Protein AF-A0AAV2BYK4-F1 (afdb_monomer_lite)

Organism: NCBI:txid280406

Structure (mmCIF, N/CA/C/O backbone):
data_AF-A0AAV2BYK4-F1
#
_entry.id   AF-A0AAV2BYK4-F1
#
loop_
_atom_site.group_PDB
_atom_site.id
_atom_site.type_symbol
_atom_site.label_atom_id
_atom_site.label_alt_id
_atom_site.label_comp_id
_atom_site.label_asym_id
_atom_site.label_entity_id
_atom_site.label_seq_id
_atom_site.pdbx_PDB_ins_code
_atom_site.Cartn_x
_atom_site.Cartn_y
_atom_site.Cartn_z
_atom_site.occupancy
_atom_site.B_iso_or_equiv
_atom_site.auth_seq_id
_atom_site.auth_comp_id
_atom_site.auth_asym_id
_atom_site.auth_atom_id
_atom_site.pdbx_PDB_model_num
ATOM 1 N N . MET A 1 1 ? 0.821 -9.179 29.293 1.00 79.19 1 MET A N 1
ATOM 2 C CA . MET A 1 1 ? 0.679 -8.268 28.138 1.00 79.19 1 MET A CA 1
ATOM 3 C C . MET A 1 1 ? -0.659 -7.579 28.286 1.00 79.19 1 MET A C 1
ATOM 5 O O . MET A 1 1 ? -1.651 -8.279 28.436 1.00 79.19 1 MET A O 1
ATOM 9 N N . TYR A 1 2 ? -0.677 -6.251 28.332 1.00 85.06 2 TYR A N 1
ATOM 10 C CA . TYR A 1 2 ? -1.917 -5.474 28.356 1.00 85.06 2 TYR A CA 1
ATOM 11 C C . TYR A 1 2 ? -2.072 -4.774 27.010 1.00 85.06 2 TYR A C 1
ATOM 13 O O . TYR A 1 2 ? -1.087 -4.253 26.490 1.00 85.06 2 TYR A O 1
ATOM 21 N N . VAL A 1 3 ? -3.279 -4.795 26.444 1.00 90.50 3 VAL A N 1
ATOM 22 C CA . VAL A 1 3 ? -3.595 -4.186 25.147 1.00 90.50 3 VAL A CA 1
ATOM 23 C C . VAL A 1 3 ? -4.836 -3.316 25.306 1.00 90.50 3 VAL A C 1
ATOM 25 O O . VAL A 1 3 ? -5.836 -3.760 25.866 1.00 90.50 3 VAL A O 1
ATOM 28 N N . ARG A 1 4 ? -4.777 -2.089 24.793 1.00 93.25 4 ARG A N 1
ATOM 29 C CA . ARG A 1 4 ? -5.889 -1.140 24.717 1.00 93.25 4 ARG A CA 1
ATOM 30 C C . ARG A 1 4 ? -6.145 -0.798 23.255 1.00 93.25 4 ARG A C 1
ATOM 32 O O . ARG A 1 4 ? -5.230 -0.362 22.557 1.00 93.25 4 ARG A O 1
ATOM 39 N N . LEU A 1 5 ? -7.384 -0.988 22.814 1.00 90.81 5 LEU A N 1
ATOM 40 C CA . LEU A 1 5 ? -7.845 -0.572 21.494 1.00 90.81 5 LEU A CA 1
ATOM 41 C C . LEU A 1 5 ? -8.345 0.874 21.553 1.00 90.81 5 LEU A C 1
ATOM 43 O O . LEU A 1 5 ? -9.056 1.262 22.477 1.00 90.81 5 LEU A O 1
ATOM 47 N N . GLU A 1 6 ? -7.968 1.651 20.552 1.00 93.50 6 GLU A N 1
ATOM 48 C CA . GLU A 1 6 ? -8.470 2.988 20.284 1.00 93.50 6 GLU A CA 1
ATOM 49 C C . GLU A 1 6 ? -8.925 3.045 18.826 1.00 93.50 6 GLU A C 1
ATOM 51 O O . GLU A 1 6 ? -8.207 2.598 17.929 1.00 93.50 6 GLU A O 1
ATOM 56 N N . GLU A 1 7 ? -10.119 3.579 18.590 1.00 92.06 7 GLU A N 1
ATOM 57 C CA . GLU A 1 7 ? -10.662 3.759 17.248 1.00 92.06 7 GLU A CA 1
ATOM 58 C C . GLU A 1 7 ? -10.618 5.233 16.863 1.00 92.06 7 GLU A C 1
ATOM 60 O O . GLU A 1 7 ? -11.085 6.098 17.602 1.00 92.06 7 GLU A O 1
ATOM 65 N N . GLU A 1 8 ? -10.080 5.516 15.685 1.00 86.75 8 GLU A N 1
ATOM 66 C CA . GLU A 1 8 ? -10.101 6.836 15.074 1.00 86.75 8 GLU A CA 1
ATOM 67 C C . GLU A 1 8 ? -10.990 6.779 13.833 1.00 86.75 8 GLU A C 1
ATOM 69 O O . GLU A 1 8 ? -10.743 5.997 12.912 1.00 86.75 8 GLU A O 1
ATOM 74 N N . HIS A 1 9 ? -12.039 7.596 13.829 1.00 87.44 9 HIS A N 1
ATOM 75 C CA . HIS A 1 9 ? -12.991 7.705 12.729 1.00 87.44 9 HIS A CA 1
ATOM 76 C C . HIS A 1 9 ? -12.837 9.091 12.107 1.00 87.44 9 HIS A C 1
ATOM 78 O O . HIS A 1 9 ? -13.010 10.106 12.786 1.00 87.44 9 HIS A O 1
ATOM 84 N N . LEU A 1 10 ? -12.515 9.149 10.817 1.00 83.31 10 LEU A N 1
ATOM 85 C CA . LEU A 1 10 ? -12.588 10.397 10.066 1.00 83.31 10 LEU A CA 1
ATOM 86 C C . LEU A 1 10 ? -14.065 10.753 9.882 1.00 83.31 10 LEU A C 1
ATOM 88 O O . LEU A 1 10 ? -14.865 9.920 9.459 1.00 83.31 10 LEU A O 1
ATOM 92 N N . GLN A 1 11 ? -14.428 11.981 10.254 1.00 72.19 11 GLN A N 1
ATOM 93 C CA . GLN A 1 11 ? -15.828 12.376 10.361 1.00 72.19 11 GLN A CA 1
ATOM 94 C C . GLN A 1 11 ? -16.575 12.264 9.018 1.00 72.19 11 GLN A C 1
ATOM 96 O O . GLN A 1 11 ? -16.054 12.705 7.990 1.00 72.19 11 GLN A O 1
ATOM 101 N N . PRO A 1 12 ? -17.801 11.712 9.006 1.00 62.56 12 PRO A N 1
ATOM 102 C CA . PRO A 1 12 ? -18.665 11.759 7.833 1.00 62.56 12 PRO A CA 1
ATOM 103 C C . PRO A 1 12 ? -19.149 13.197 7.561 1.00 62.56 12 PRO A C 1
A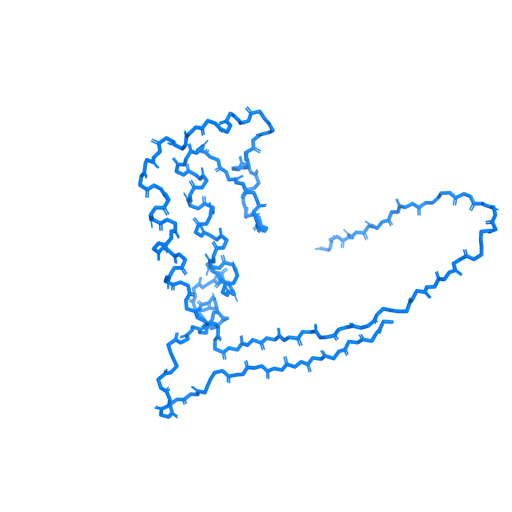TOM 105 O O . PRO A 1 12 ? -18.893 14.114 8.337 1.00 62.56 12 PRO A O 1
ATOM 108 N N . HIS A 1 13 ? -19.860 13.399 6.450 1.00 48.28 13 HIS A N 1
ATOM 109 C CA . HIS A 1 13 ? -20.452 14.687 6.054 1.00 48.28 13 HIS A CA 1
ATOM 110 C C . HIS A 1 13 ? -21.095 15.450 7.244 1.00 48.28 13 HIS A C 1
ATOM 112 O O . HIS A 1 13 ? -21.796 14.820 8.040 1.00 48.28 13 HIS A O 1
ATOM 118 N N . PRO A 1 14 ? -20.924 16.787 7.374 1.00 66.12 14 PRO A N 1
ATOM 119 C CA . PRO A 1 14 ? -20.501 17.763 6.356 1.00 66.12 14 PRO A CA 1
ATOM 120 C C . PRO A 1 14 ? -18.992 17.970 6.230 1.00 66.12 14 PRO A C 1
ATOM 122 O O . PRO A 1 14 ? -18.554 18.837 5.480 1.00 66.12 14 PRO A O 1
ATOM 125 N N . TYR A 1 15 ? -18.186 17.196 6.950 1.00 68.62 15 TYR A N 1
ATOM 126 C CA . TYR A 1 15 ? -16.740 17.301 6.839 1.00 68.62 15 TYR A CA 1
ATOM 127 C C . TYR A 1 15 ? -16.283 16.657 5.527 1.00 68.62 15 TYR A C 1
ATOM 129 O O . TYR A 1 15 ? -16.589 15.493 5.261 1.00 68.62 15 TYR A O 1
ATOM 137 N N . GLU A 1 16 ? -15.550 17.407 4.699 1.00 59.81 16 GLU A N 1
ATOM 138 C CA . GLU A 1 16 ? -14.846 16.862 3.535 1.00 59.81 16 GLU A CA 1
ATOM 139 C C . GLU A 1 16 ? -13.716 15.945 4.012 1.00 59.81 16 GLU A C 1
ATOM 141 O O . GLU A 1 16 ? -12.544 16.319 4.075 1.00 59.81 16 GLU A O 1
ATOM 146 N N . THR A 1 17 ? -14.049 14.714 4.381 1.00 70.06 17 THR A N 1
ATOM 147 C CA . THR A 1 17 ? -13.038 13.697 4.626 1.00 70.06 17 THR A CA 1
ATOM 148 C C . THR A 1 17 ? -12.747 12.997 3.311 1.00 70.06 17 THR A C 1
ATOM 150 O O . THR A 1 17 ? -13.496 12.159 2.816 1.00 70.06 17 THR A O 1
ATOM 153 N N . ASN A 1 18 ? -11.617 13.358 2.701 1.00 85.12 18 ASN A N 1
ATOM 154 C CA . ASN A 1 18 ? -11.085 12.674 1.525 1.00 85.12 18 ASN A CA 1
ATOM 155 C C . ASN A 1 18 ? -10.469 11.317 1.926 1.00 85.12 18 ASN A C 1
ATOM 157 O O . ASN A 1 18 ? -9.288 11.066 1.686 1.00 85.12 18 ASN A O 1
ATOM 161 N N . CYS A 1 19 ? -11.252 10.473 2.603 1.00 90.38 19 CYS A N 1
ATOM 162 C CA . CYS A 1 19 ? -10.860 9.156 3.087 1.00 90.38 19 CYS A CA 1
ATOM 163 C C . CYS A 1 19 ? -11.417 8.038 2.196 1.00 90.38 19 CYS A C 1
ATOM 165 O O . CYS A 1 19 ? -12.304 8.251 1.369 1.00 90.38 19 CYS A O 1
ATOM 167 N N . THR A 1 20 ? -10.876 6.833 2.363 1.00 91.44 20 THR A N 1
ATOM 168 C CA . THR A 1 20 ? -11.362 5.613 1.714 1.00 91.44 20 THR A CA 1
ATOM 169 C C . THR A 1 20 ? -11.779 4.603 2.774 1.00 91.44 20 THR A C 1
ATOM 171 O O . THR A 1 20 ? -11.000 4.264 3.669 1.00 91.44 20 THR A O 1
ATOM 174 N N . ASP A 1 21 ? -12.992 4.071 2.642 1.00 92.88 21 ASP A N 1
ATOM 175 C CA . ASP A 1 21 ? -13.395 2.856 3.345 1.00 92.88 21 ASP A CA 1
ATOM 176 C C . ASP A 1 21 ? -12.841 1.639 2.591 1.00 92.88 21 ASP A C 1
ATOM 178 O O . ASP A 1 21 ? -13.449 1.106 1.657 1.00 92.88 21 ASP A O 1
ATOM 182 N N . TYR A 1 22 ? -11.623 1.243 2.964 1.00 92.50 22 TYR A N 1
ATOM 183 C CA . TYR A 1 22 ? -10.924 0.129 2.327 1.00 92.50 22 TYR A CA 1
ATOM 184 C C . TYR A 1 22 ? -11.622 -1.211 2.561 1.00 92.50 22 TYR A C 1
ATOM 186 O O . TYR A 1 22 ? -11.566 -2.076 1.690 1.00 92.50 22 TYR A O 1
ATOM 194 N N . ASP A 1 23 ? -12.292 -1.402 3.700 1.00 92.50 23 ASP A N 1
ATOM 195 C CA . ASP A 1 23 ? -12.945 -2.675 4.001 1.00 92.50 23 ASP A CA 1
ATOM 196 C C . ASP A 1 23 ? -14.245 -2.829 3.197 1.00 92.50 23 ASP A C 1
ATOM 198 O O . ASP A 1 23 ? -14.485 -3.893 2.617 1.00 92.50 23 ASP A O 1
ATOM 202 N N . ALA A 1 24 ? -15.037 -1.759 3.061 1.00 93.06 24 ALA A N 1
ATOM 203 C CA . ALA A 1 24 ? -16.193 -1.749 2.166 1.00 93.06 24 ALA A CA 1
ATOM 204 C C . ALA A 1 24 ? -15.782 -1.913 0.694 1.00 93.06 24 ALA A C 1
ATOM 206 O O . ALA A 1 24 ? -16.392 -2.706 -0.028 1.00 93.06 24 ALA A O 1
ATOM 207 N N . LEU A 1 25 ? -14.727 -1.218 0.248 1.00 92.88 25 LEU A N 1
ATOM 208 C CA . LEU A 1 25 ? -14.209 -1.341 -1.118 1.00 92.88 25 LEU A CA 1
ATOM 209 C C . LEU A 1 25 ? -13.715 -2.765 -1.411 1.00 92.88 25 LEU A C 1
ATOM 211 O O . LEU A 1 25 ? -14.055 -3.334 -2.446 1.00 92.88 25 LEU A O 1
ATOM 215 N N . TRP A 1 26 ? -12.959 -3.361 -0.488 1.00 94.19 26 TRP A N 1
ATOM 216 C CA . TRP A 1 26 ? -12.463 -4.731 -0.605 1.00 94.19 26 TRP A CA 1
ATOM 217 C C . TRP A 1 26 ? -13.611 -5.741 -0.688 1.00 94.19 26 TRP A C 1
ATOM 219 O O . TRP A 1 26 ? -13.610 -6.607 -1.564 1.00 94.19 26 TRP A O 1
ATOM 229 N N . ARG A 1 27 ? -14.642 -5.596 0.157 1.00 95.50 27 ARG A N 1
ATOM 230 C CA . ARG A 1 27 ? -15.860 -6.422 0.090 1.00 95.50 27 ARG A CA 1
ATOM 231 C C . ARG A 1 27 ? -16.592 -6.262 -1.244 1.00 95.50 27 ARG A C 1
ATOM 233 O O . ARG A 1 27 ? -16.955 -7.268 -1.848 1.00 95.50 27 ARG A O 1
ATOM 240 N N . LYS A 1 28 ? -16.758 -5.025 -1.725 1.00 96.81 28 LYS A N 1
ATOM 241 C CA . LYS A 1 28 ? -17.396 -4.716 -3.016 1.00 96.81 28 LYS A CA 1
ATOM 242 C C . LYS A 1 28 ? -16.627 -5.304 -4.204 1.00 96.81 28 LYS A C 1
ATOM 244 O O . LYS A 1 28 ? -17.245 -5.753 -5.162 1.00 96.81 28 LYS A O 1
ATOM 249 N N . ASN A 1 29 ? -15.300 -5.350 -4.125 1.00 94.19 29 ASN A N 1
ATOM 250 C CA . ASN A 1 29 ? -14.428 -5.877 -5.174 1.00 94.19 29 ASN A CA 1
ATOM 251 C C . ASN A 1 29 ? -14.156 -7.384 -5.023 1.00 94.19 29 ASN A C 1
ATOM 253 O O . ASN A 1 29 ? -13.062 -7.846 -5.339 1.00 94.19 29 ASN A O 1
ATOM 257 N N . ASN A 1 30 ? -15.111 -8.171 -4.517 1.00 95.19 30 ASN A N 1
ATOM 258 C CA . ASN A 1 30 ? -14.954 -9.621 -4.331 1.00 95.19 30 ASN A CA 1
ATOM 259 C C . ASN A 1 30 ? -13.689 -10.010 -3.547 1.00 95.19 30 ASN A C 1
ATOM 261 O O . ASN A 1 30 ? -13.004 -10.972 -3.892 1.00 95.19 30 ASN A O 1
ATOM 265 N N . LYS A 1 31 ? -13.364 -9.256 -2.491 1.00 91.12 31 LYS A N 1
ATOM 266 C CA . LYS A 1 31 ? -12.173 -9.468 -1.653 1.00 91.12 31 LYS A CA 1
ATOM 267 C C . LYS A 1 31 ? -10.849 -9.338 -2.416 1.00 91.12 31 LYS A C 1
ATOM 269 O O . LYS A 1 31 ? -9.851 -9.962 -2.051 1.00 91.12 31 LYS A O 1
ATOM 274 N N . THR A 1 32 ? -10.818 -8.495 -3.444 1.00 89.12 32 THR A N 1
ATOM 275 C CA . THR A 1 32 ? -9.597 -8.154 -4.186 1.00 89.12 32 THR A CA 1
ATOM 276 C C . THR A 1 32 ? -9.172 -6.707 -3.937 1.00 89.12 32 THR A C 1
ATOM 278 O O . THR A 1 32 ? -9.987 -5.840 -3.616 1.00 89.12 32 THR A O 1
ATOM 281 N N . GLY A 1 33 ? -7.869 -6.448 -4.067 1.00 89.31 33 GLY A N 1
ATOM 282 C CA . GLY A 1 33 ? -7.277 -5.133 -3.819 1.00 89.31 33 GLY A CA 1
ATOM 283 C C . GLY A 1 33 ? -6.921 -4.873 -2.347 1.00 89.31 33 GLY A C 1
ATOM 284 O O . GLY A 1 33 ? -6.950 -5.790 -1.520 1.00 89.31 33 GLY A O 1
ATOM 285 N N . PRO A 1 34 ? -6.533 -3.631 -2.011 1.00 92.31 34 PRO A N 1
ATOM 286 C CA . PRO A 1 34 ? -6.040 -3.293 -0.684 1.00 92.31 34 PRO A CA 1
ATOM 287 C C . PRO A 1 34 ? -7.175 -3.212 0.341 1.00 92.31 34 PRO A C 1
ATOM 289 O O . PRO A 1 34 ? -8.157 -2.501 0.143 1.00 92.31 34 PRO A O 1
ATOM 292 N N . ARG A 1 35 ? -6.994 -3.894 1.477 1.00 92.12 35 ARG A N 1
ATOM 293 C CA . ARG A 1 35 ? -7.911 -3.841 2.631 1.00 92.12 35 ARG A CA 1
ATOM 294 C C . ARG A 1 35 ? -7.521 -2.777 3.671 1.00 92.12 35 ARG A C 1
ATOM 296 O O . ARG A 1 35 ? -8.217 -2.581 4.659 1.00 92.12 35 ARG A O 1
ATOM 303 N N . SER A 1 36 ? -6.413 -2.073 3.458 1.00 92.38 36 SER A N 1
ATOM 304 C CA . SER A 1 36 ? -5.969 -0.963 4.304 1.00 92.38 36 SER A CA 1
ATOM 305 C C . SER A 1 36 ? -5.169 0.057 3.497 1.00 92.38 36 SER A C 1
ATOM 307 O O . SER A 1 36 ? -4.719 -0.224 2.379 1.00 92.38 36 SER A O 1
ATOM 309 N N . GLN A 1 37 ? -4.946 1.234 4.084 1.00 93.12 37 GLN A N 1
ATOM 310 C CA . GLN A 1 37 ? -4.085 2.256 3.490 1.00 93.12 37 GLN A CA 1
ATOM 311 C C . GLN A 1 37 ? -2.640 1.754 3.340 1.00 93.12 37 GLN A C 1
ATOM 313 O O . GLN A 1 37 ? -1.991 2.014 2.326 1.00 93.12 37 GLN A O 1
ATOM 318 N N . GLU A 1 38 ? -2.128 1.025 4.329 1.00 91.88 38 GLU A N 1
ATOM 319 C CA . GLU A 1 38 ? -0.787 0.442 4.320 1.00 91.88 38 GLU A CA 1
ATOM 320 C C . GLU A 1 38 ? -0.648 -0.581 3.189 1.00 91.88 38 GLU A C 1
ATOM 322 O O . GLU A 1 38 ? 0.327 -0.539 2.441 1.00 91.88 38 GLU A O 1
ATOM 327 N N . MET A 1 39 ? -1.669 -1.421 2.983 1.00 92.12 39 MET A N 1
ATOM 328 C CA . MET A 1 39 ? -1.694 -2.375 1.873 1.00 92.12 39 MET A CA 1
ATOM 329 C C . MET A 1 39 ? -1.716 -1.6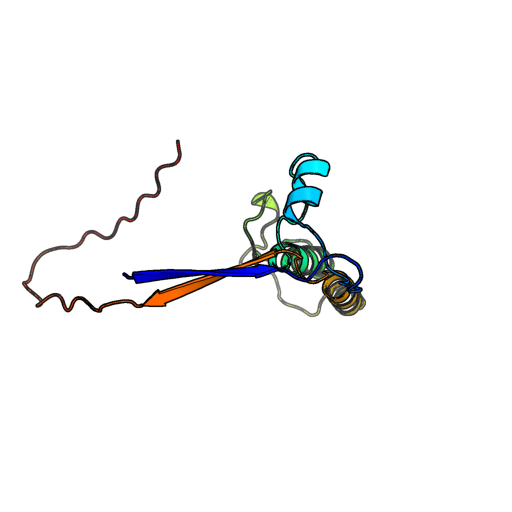61 0.515 1.00 92.12 39 MET A C 1
ATOM 331 O O . MET A 1 39 ? -1.029 -2.085 -0.410 1.00 92.12 39 MET A O 1
ATOM 335 N N . CYS A 1 40 ? -2.452 -0.549 0.388 1.00 94.06 40 CYS A N 1
ATOM 336 C CA . CYS A 1 40 ? -2.439 0.274 -0.827 1.00 94.06 40 CYS A CA 1
ATOM 337 C C . CYS A 1 40 ? -1.019 0.764 -1.151 1.00 94.06 40 CYS A C 1
ATOM 339 O O . CYS A 1 40 ? -0.537 0.592 -2.272 1.00 94.06 40 CYS A O 1
ATOM 341 N N . LYS A 1 41 ? -0.313 1.307 -0.151 1.00 94.50 41 LYS A N 1
ATOM 342 C CA . LYS A 1 41 ? 1.062 1.805 -0.314 1.00 94.50 41 LYS A CA 1
ATOM 343 C C . LYS A 1 41 ? 2.039 0.688 -0.680 1.00 94.50 41 LYS A C 1
ATOM 345 O O . LYS A 1 41 ? 2.877 0.894 -1.558 1.00 94.50 41 LYS A O 1
ATOM 350 N N . ALA A 1 42 ? 1.905 -0.481 -0.058 1.00 92.75 42 ALA A N 1
ATOM 351 C CA . ALA A 1 42 ? 2.727 -1.641 -0.379 1.00 92.75 42 ALA A CA 1
ATOM 352 C C . ALA A 1 42 ? 2.480 -2.143 -1.810 1.00 92.75 42 ALA A C 1
ATOM 354 O O . ALA A 1 42 ? 3.423 -2.445 -2.535 1.00 92.75 42 ALA A O 1
AT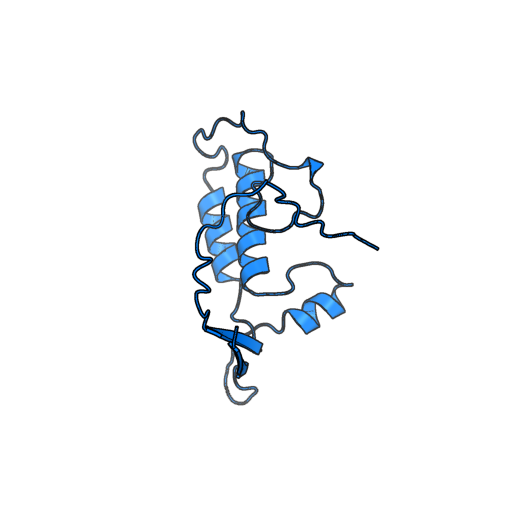OM 355 N N . MET A 1 43 ? 1.231 -2.145 -2.287 1.00 91.94 43 MET A N 1
ATOM 356 C CA . MET A 1 43 ? 0.926 -2.498 -3.681 1.00 91.94 43 MET A CA 1
ATOM 357 C C . MET A 1 43 ? 1.550 -1.528 -4.701 1.00 91.94 43 MET A C 1
ATOM 359 O O . MET A 1 43 ? 1.957 -1.959 -5.785 1.00 91.94 43 MET A O 1
ATOM 363 N N . CYS A 1 44 ? 1.691 -0.240 -4.365 1.00 94.31 44 CYS A N 1
ATOM 364 C CA . CYS A 1 44 ? 2.461 0.701 -5.187 1.00 94.31 44 CYS A CA 1
ATOM 365 C C . CYS A 1 44 ? 3.938 0.287 -5.284 1.00 94.31 44 CYS A C 1
ATOM 367 O O . CYS A 1 44 ? 4.542 0.395 -6.351 1.00 94.31 44 CYS A O 1
ATOM 369 N N . PHE A 1 45 ? 4.519 -0.214 -4.190 1.00 92.38 45 PHE A N 1
ATOM 370 C CA . PHE A 1 45 ? 5.892 -0.719 -4.176 1.00 92.38 45 PHE A CA 1
ATOM 371 C C . PHE A 1 45 ? 6.045 -2.045 -4.939 1.00 92.38 45 PHE A C 1
ATOM 373 O O . PHE A 1 45 ? 7.017 -2.226 -5.670 1.00 92.38 45 PHE A O 1
ATOM 380 N N . LEU A 1 46 ? 5.054 -2.939 -4.878 1.00 91.31 46 LEU A N 1
ATOM 381 C CA . LEU A 1 46 ? 5.036 -4.146 -5.715 1.00 91.31 46 LEU A CA 1
ATOM 382 C C . LEU A 1 46 ? 5.008 -3.799 -7.207 1.00 91.31 46 LEU A C 1
ATOM 384 O O . LEU A 1 46 ? 5.724 -4.392 -8.004 1.00 91.31 46 LEU A O 1
ATOM 388 N N . SER A 1 47 ? 4.231 -2.787 -7.588 1.00 91.56 47 SER A N 1
ATOM 389 C CA . SER A 1 47 ? 4.196 -2.315 -8.978 1.00 91.56 47 SER A CA 1
ATOM 390 C C . SER A 1 47 ? 5.541 -1.722 -9.413 1.00 91.56 47 SER A C 1
ATOM 392 O O . SER A 1 47 ? 5.994 -1.973 -10.527 1.00 91.56 47 SER A O 1
ATOM 394 N N . TYR A 1 48 ? 6.202 -0.981 -8.519 1.00 93.19 48 TYR A N 1
ATOM 395 C CA . TYR A 1 48 ? 7.550 -0.452 -8.732 1.00 93.19 48 TYR A CA 1
ATOM 396 C C . TYR A 1 48 ? 8.592 -1.564 -8.903 1.00 93.19 48 TYR A C 1
ATOM 398 O O . TYR A 1 48 ? 9.352 -1.542 -9.865 1.00 93.19 48 TYR A O 1
ATOM 406 N N . SER A 1 49 ? 8.615 -2.549 -8.000 1.00 91.19 49 SER A N 1
ATOM 407 C CA . SER A 1 49 ? 9.587 -3.651 -8.056 1.00 91.19 49 SER A CA 1
ATOM 408 C C . SER A 1 49 ? 9.445 -4.470 -9.335 1.00 91.19 49 SER A C 1
ATOM 410 O O . SER A 1 49 ? 10.449 -4.701 -10.005 1.00 91.19 49 SER A O 1
ATOM 412 N N . ARG A 1 50 ? 8.211 -4.776 -9.756 1.00 90.88 50 ARG A N 1
ATOM 413 C CA . ARG A 1 50 ? 7.953 -5.421 -11.052 1.00 90.88 50 ARG A CA 1
ATOM 414 C C . ARG A 1 50 ? 8.489 -4.588 -12.220 1.00 90.88 50 ARG A C 1
ATOM 416 O O . ARG A 1 50 ? 9.138 -5.133 -13.099 1.00 90.88 50 ARG A O 1
ATOM 423 N N . ALA A 1 51 ? 8.276 -3.270 -12.218 1.00 92.19 51 ALA A N 1
ATOM 424 C CA . ALA A 1 51 ? 8.768 -2.399 -13.289 1.00 92.19 51 ALA A CA 1
ATOM 425 C C . ALA A 1 51 ? 10.307 -2.297 -13.332 1.00 92.19 51 ALA A C 1
ATOM 427 O O . ALA A 1 51 ? 10.892 -2.238 -14.410 1.00 92.19 51 ALA A O 1
ATOM 428 N N . CYS A 1 52 ? 10.972 -2.279 -12.175 1.00 91.56 52 CYS A N 1
ATOM 429 C CA . CYS A 1 52 ? 12.425 -2.120 -12.099 1.00 91.56 52 CYS A CA 1
ATOM 430 C C . CYS A 1 52 ? 13.197 -3.427 -12.290 1.00 91.56 52 CYS A C 1
ATOM 432 O O . CYS A 1 52 ? 14.253 -3.428 -12.926 1.00 91.56 52 CYS A O 1
ATOM 434 N N . TYR A 1 53 ? 12.691 -4.516 -11.711 1.00 89.38 53 TYR A N 1
ATOM 435 C CA . TYR A 1 53 ? 13.433 -5.760 -11.506 1.00 89.38 53 TYR A CA 1
ATOM 436 C C . TYR A 1 53 ? 12.753 -6.985 -12.121 1.00 89.38 53 TYR A C 1
ATOM 438 O O . TYR A 1 53 ? 13.349 -8.056 -12.102 1.00 89.38 53 TYR A O 1
ATOM 446 N N . ASP A 1 54 ? 11.547 -6.833 -12.681 1.00 89.88 54 ASP A N 1
ATOM 447 C CA . ASP A 1 54 ? 10.738 -7.929 -13.239 1.00 89.88 54 ASP A CA 1
ATOM 448 C C . ASP A 1 54 ? 10.387 -9.018 -12.202 1.00 89.88 54 ASP A C 1
ATOM 450 O O . ASP A 1 54 ? 10.152 -10.179 -12.521 1.00 89.88 54 ASP A O 1
ATOM 454 N N . CYS A 1 55 ? 10.366 -8.631 -10.923 1.00 89.62 55 CYS A N 1
ATOM 455 C CA . CYS A 1 55 ? 10.039 -9.481 -9.781 1.00 89.62 55 CYS A CA 1
ATOM 456 C C . CYS A 1 55 ? 9.460 -8.647 -8.625 1.00 89.62 55 CYS A C 1
ATOM 458 O O . CYS A 1 55 ? 9.477 -7.416 -8.646 1.00 89.62 55 CYS A O 1
ATOM 460 N N . GLU A 1 56 ? 8.921 -9.314 -7.608 1.00 89.31 56 GLU A N 1
ATOM 461 C CA . GLU A 1 56 ? 8.281 -8.717 -6.439 1.00 89.31 56 GLU A CA 1
ATOM 462 C C . GLU A 1 56 ? 9.175 -8.799 -5.206 1.00 89.31 56 GLU A C 1
ATOM 464 O O . GLU A 1 56 ? 9.604 -9.873 -4.783 1.00 89.31 56 GLU A O 1
ATOM 469 N N . ILE A 1 57 ? 9.397 -7.647 -4.579 1.00 86.62 57 ILE A N 1
ATOM 470 C CA . ILE A 1 57 ? 10.051 -7.559 -3.274 1.00 86.62 57 ILE A CA 1
ATOM 471 C C . ILE A 1 57 ? 8.944 -7.551 -2.213 1.00 86.62 57 ILE A C 1
ATOM 473 O O . ILE A 1 57 ? 8.089 -6.658 -2.241 1.00 86.62 57 ILE A O 1
ATOM 477 N N . PRO A 1 58 ? 8.917 -8.514 -1.281 1.00 76.50 58 PRO A N 1
ATOM 478 C CA . PRO A 1 58 ? 7.808 -8.643 -0.348 1.00 76.50 58 PRO A CA 1
ATOM 479 C C . PRO A 1 58 ? 7.873 -7.575 0.757 1.00 76.50 58 PRO A C 1
ATOM 481 O O . PRO A 1 58 ? 8.555 -7.750 1.760 1.00 76.50 58 PRO A O 1
ATOM 484 N N . GLU A 1 59 ? 7.113 -6.484 0.613 1.00 73.44 59 GLU A N 1
ATOM 485 C CA . GLU A 1 59 ? 6.745 -5.599 1.742 1.00 73.44 59 GLU A CA 1
ATOM 486 C C . GLU A 1 59 ? 5.458 -6.061 2.454 1.00 73.44 59 GLU A C 1
ATOM 488 O O . GLU A 1 59 ? 5.163 -5.642 3.573 1.00 73.44 59 GLU A O 1
ATOM 493 N N . VAL A 1 60 ? 4.675 -6.927 1.806 1.00 74.31 60 VAL A N 1
ATOM 494 C CA . VAL A 1 60 ? 3.405 -7.484 2.297 1.00 74.31 60 VAL A CA 1
ATOM 495 C C . VAL A 1 60 ? 3.287 -8.951 1.912 1.00 74.31 60 VAL A C 1
ATOM 497 O O . VAL A 1 60 ? 4.052 -9.454 1.090 1.00 74.31 60 VAL A O 1
ATOM 500 N N . THR A 1 61 ? 2.300 -9.644 2.484 1.00 71.50 61 THR A N 1
ATOM 501 C CA . THR A 1 61 ? 1.961 -11.011 2.085 1.00 71.50 61 THR A CA 1
ATOM 502 C C . THR A 1 61 ? 1.636 -11.051 0.593 1.00 71.50 61 THR A C 1
ATOM 504 O O . THR A 1 61 ? 0.652 -10.458 0.145 1.00 71.50 61 THR A O 1
ATOM 507 N N . LEU A 1 62 ? 2.474 -11.743 -0.176 1.00 67.56 62 LEU A N 1
ATOM 508 C CA . LEU A 1 62 ? 2.275 -11.906 -1.609 1.00 67.56 62 LEU A CA 1
ATOM 509 C C . LEU A 1 62 ? 1.260 -13.008 -1.876 1.00 67.56 62 LEU A C 1
ATOM 511 O O . LEU A 1 62 ? 1.286 -14.068 -1.254 1.00 67.56 62 LEU A O 1
ATOM 515 N N . TYR A 1 63 ? 0.378 -12.756 -2.838 1.00 68.12 63 TYR A N 1
ATOM 516 C CA . TYR A 1 63 ? -0.604 -13.744 -3.280 1.00 68.12 63 TYR A CA 1
ATOM 517 C C . TYR A 1 63 ? 0.023 -14.813 -4.188 1.00 68.12 63 TYR A C 1
ATOM 519 O O . TYR A 1 63 ? -0.515 -15.909 -4.310 1.00 68.12 63 TYR A O 1
ATOM 527 N N . ARG A 1 64 ? 1.144 -14.479 -4.841 1.00 76.75 64 ARG A N 1
ATOM 528 C CA . ARG A 1 64 ? 1.879 -15.337 -5.776 1.00 76.75 64 ARG A CA 1
ATOM 529 C C . ARG A 1 64 ? 3.357 -15.374 -5.388 1.00 76.75 64 ARG A C 1
ATOM 531 O O . ARG A 1 64 ? 4.096 -14.466 -5.770 1.00 76.75 64 ARG A O 1
ATOM 538 N N . PRO A 1 65 ? 3.784 -16.353 -4.576 1.00 79.62 65 PRO A N 1
ATOM 539 C CA . PRO A 1 65 ? 5.174 -16.455 -4.139 1.00 79.62 65 PRO A CA 1
ATOM 540 C C . PRO A 1 65 ? 6.144 -16.710 -5.302 1.00 79.62 65 PRO A C 1
ATOM 542 O O . PRO A 1 65 ? 7.327 -16.429 -5.167 1.00 79.62 65 PRO A O 1
ATOM 545 N N . GLU A 1 66 ? 5.661 -17.177 -6.456 1.00 83.62 66 GLU A N 1
ATOM 546 C CA . GLU A 1 66 ? 6.476 -17.418 -7.654 1.00 83.62 66 GLU A CA 1
ATOM 547 C C . GLU A 1 66 ? 7.065 -16.127 -8.236 1.00 83.62 66 GLU A C 1
ATOM 549 O O . GLU A 1 66 ? 8.069 -16.169 -8.939 1.00 83.62 66 GLU A O 1
ATOM 554 N N . ASN A 1 67 ? 6.455 -14.979 -7.931 1.00 84.94 67 ASN A N 1
ATOM 555 C CA . ASN A 1 67 ? 6.920 -13.683 -8.406 1.00 84.94 67 ASN A CA 1
ATOM 556 C C . ASN A 1 67 ? 8.035 -13.091 -7.533 1.00 84.94 67 ASN A C 1
ATOM 558 O O . ASN A 1 67 ? 8.514 -12.004 -7.842 1.00 84.94 67 ASN A O 1
ATOM 562 N N . LEU A 1 68 ? 8.424 -13.744 -6.433 1.00 89.12 68 LEU A N 1
ATOM 563 C CA . LEU A 1 68 ? 9.439 -13.225 -5.518 1.00 89.12 68 LEU A CA 1
ATOM 564 C C . LEU A 1 68 ? 10.784 -13.014 -6.215 1.00 89.12 68 LEU A C 1
ATOM 566 O O . LEU A 1 68 ? 11.273 -13.873 -6.948 1.00 89.12 68 LEU A O 1
ATOM 570 N N . CYS A 1 69 ? 11.412 -11.877 -5.930 1.00 86.81 69 CYS A N 1
ATOM 571 C CA . CYS A 1 69 ? 12.799 -11.651 -6.306 1.00 86.81 69 CYS A CA 1
ATOM 572 C C . CYS A 1 69 ? 13.710 -12.691 -5.636 1.00 86.81 69 CYS A C 1
ATOM 574 O O . CYS A 1 69 ? 13.624 -12.918 -4.431 1.00 86.81 69 CYS A O 1
ATOM 576 N N . SER A 1 70 ? 14.599 -13.297 -6.424 1.00 84.00 70 SER A N 1
ATOM 577 C CA . SER A 1 70 ? 15.691 -14.126 -5.905 1.00 84.00 70 SER A CA 1
ATOM 578 C C . SER A 1 70 ? 16.729 -13.258 -5.186 1.00 84.00 70 SER A C 1
ATOM 580 O O . SER A 1 70 ? 16.939 -12.102 -5.556 1.00 84.00 70 SER A O 1
ATOM 582 N N . ASP A 1 71 ? 17.457 -13.832 -4.229 1.00 76.38 71 ASP A N 1
ATOM 583 C CA . ASP A 1 71 ? 18.566 -13.161 -3.532 1.00 76.38 71 ASP A CA 1
ATOM 584 C C . ASP A 1 71 ? 19.692 -12.709 -4.485 1.00 76.38 71 ASP A C 1
ATOM 586 O O . ASP A 1 71 ? 20.532 -11.885 -4.131 1.00 76.38 71 ASP A O 1
ATOM 590 N N . GLN A 1 72 ? 19.708 -13.234 -5.715 1.00 71.44 72 GLN A N 1
ATOM 591 C CA . GLN A 1 72 ? 20.674 -12.893 -6.763 1.00 71.44 72 GLN A CA 1
ATOM 592 C C . GLN A 1 72 ? 20.263 -11.706 -7.642 1.00 71.44 72 GLN A C 1
ATOM 594 O O . GLN A 1 72 ? 20.971 -11.393 -8.603 1.00 71.44 72 GLN A O 1
ATOM 599 N N . VAL A 1 73 ? 19.127 -11.053 -7.371 1.00 72.00 73 VAL A N 1
ATOM 600 C CA . VAL A 1 73 ? 18.717 -9.881 -8.150 1.00 72.00 73 VAL A CA 1
ATOM 601 C C . VAL A 1 73 ? 19.789 -8.805 -8.034 1.00 72.00 73 VAL A C 1
ATOM 603 O O . VAL A 1 73 ? 20.105 -8.313 -6.950 1.00 72.00 73 VAL A O 1
ATOM 606 N N . GLN A 1 74 ? 20.361 -8.429 -9.179 1.00 69.19 74 GLN A N 1
ATOM 607 C CA . GLN A 1 74 ? 21.201 -7.248 -9.245 1.00 69.19 74 GLN A CA 1
ATOM 608 C C . GLN A 1 74 ? 20.309 -6.042 -8.977 1.00 69.19 74 GLN A C 1
ATOM 610 O O . GLN A 1 74 ? 19.531 -5.629 -9.836 1.00 69.19 74 GLN A O 1
ATOM 615 N N . TRP A 1 75 ? 20.467 -5.455 -7.793 1.00 73.12 75 TRP A N 1
ATOM 616 C CA . TRP A 1 75 ? 19.924 -4.152 -7.404 1.00 73.12 75 TRP A CA 1
ATOM 617 C C . TRP A 1 75 ? 20.594 -3.006 -8.182 1.00 73.12 75 TRP A C 1
ATOM 619 O O . TRP A 1 75 ? 20.947 -1.970 -7.622 1.00 73.12 75 TRP A O 1
ATOM 629 N N . ALA A 1 76 ? 20.843 -3.220 -9.475 1.00 67.75 76 ALA A N 1
ATOM 630 C CA . ALA A 1 76 ? 21.269 -2.187 -10.393 1.00 67.75 76 ALA A CA 1
ATOM 631 C C . ALA A 1 76 ? 20.189 -1.098 -10.469 1.00 67.75 76 ALA A C 1
ATOM 633 O O . ALA A 1 76 ? 19.052 -1.294 -10.029 1.00 67.75 76 ALA A O 1
ATOM 634 N N . SER A 1 77 ? 20.553 0.053 -11.042 1.00 78.19 77 SER A N 1
ATOM 635 C CA . SER A 1 77 ? 19.604 1.133 -11.319 1.00 78.19 77 SER A CA 1
ATOM 636 C C . SER A 1 77 ? 18.319 0.571 -11.926 1.00 78.19 77 SER A C 1
ATOM 638 O O . SER A 1 77 ? 18.372 -0.261 -12.834 1.00 78.19 77 SER A O 1
ATOM 640 N N . CYS A 1 78 ? 17.174 1.028 -11.416 1.00 86.56 78 CYS A N 1
ATOM 641 C CA . CYS A 1 78 ? 15.869 0.663 -11.950 1.00 86.56 78 CYS A CA 1
ATOM 642 C C . CYS A 1 78 ? 15.862 0.848 -13.474 1.00 86.56 78 CYS A C 1
ATOM 644 O O . CYS A 1 78 ? 16.234 1.914 -13.965 1.00 86.56 78 CYS A O 1
ATOM 646 N N . LYS A 1 79 ? 15.437 -0.186 -14.211 1.00 84.75 79 LYS A N 1
ATOM 647 C CA . LYS A 1 79 ? 15.376 -0.157 -15.683 1.00 84.75 79 LYS A CA 1
ATOM 648 C C . LYS A 1 79 ? 14.395 0.889 -16.217 1.00 84.75 79 LYS A C 1
ATOM 650 O O . LYS A 1 79 ? 14.539 1.352 -17.341 1.00 84.75 79 LYS A O 1
ATOM 655 N N . ASP A 1 80 ? 13.385 1.222 -15.422 1.00 89.12 80 ASP A N 1
ATOM 656 C CA . ASP A 1 80 ? 12.321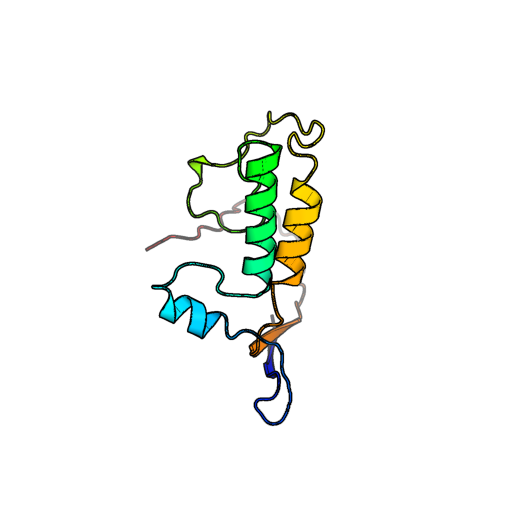 2.148 -15.777 1.00 89.12 80 ASP A CA 1
ATOM 657 C C . ASP A 1 80 ? 12.493 3.457 -14.999 1.00 89.12 80 ASP A C 1
ATOM 659 O O . ASP A 1 80 ? 12.156 3.561 -13.819 1.00 89.12 80 ASP A O 1
ATOM 663 N N . GLU A 1 81 ? 13.020 4.473 -15.679 1.00 88.00 81 GLU A N 1
ATOM 664 C CA . GLU A 1 81 ? 13.329 5.783 -15.090 1.00 88.00 81 GLU A CA 1
ATOM 665 C C . GLU A 1 81 ? 12.090 6.468 -14.477 1.00 88.00 81 GLU A C 1
ATOM 667 O O . GLU A 1 81 ? 12.198 7.211 -13.500 1.00 88.00 81 GLU A O 1
ATOM 672 N N . ASN A 1 82 ? 10.891 6.153 -14.981 1.00 94.31 82 ASN A N 1
ATOM 673 C CA . ASN A 1 82 ? 9.620 6.711 -14.515 1.00 94.31 82 ASN A CA 1
ATOM 674 C C . ASN A 1 82 ? 8.951 5.873 -13.414 1.00 94.31 82 ASN A C 1
ATOM 676 O O . ASN A 1 82 ? 7.889 6.251 -12.903 1.00 94.31 82 ASN A O 1
ATOM 680 N N . ALA A 1 83 ? 9.510 4.720 -13.037 1.00 92.81 83 ALA A N 1
ATOM 681 C CA . ALA A 1 83 ? 8.924 3.856 -12.015 1.00 92.81 83 ALA A CA 1
ATOM 682 C C . ALA A 1 83 ? 8.814 4.572 -10.665 1.00 92.81 83 ALA A C 1
ATOM 684 O O . ALA A 1 83 ? 7.803 4.426 -9.975 1.00 92.81 83 ALA A O 1
ATOM 685 N N . THR A 1 84 ? 9.811 5.386 -10.314 1.00 92.69 84 THR A N 1
ATOM 686 C CA . THR A 1 84 ? 9.832 6.166 -9.069 1.00 92.69 84 THR A CA 1
ATOM 687 C C . THR A 1 84 ? 8.669 7.157 -9.007 1.00 92.69 84 THR A C 1
ATOM 689 O O . THR A 1 84 ? 7.894 7.120 -8.052 1.00 92.69 84 THR A O 1
ATOM 692 N N . GLU A 1 85 ? 8.469 7.972 -10.048 1.00 95.94 85 GLU A N 1
ATOM 693 C CA . GLU A 1 85 ? 7.366 8.946 -10.075 1.00 95.94 85 GLU A CA 1
ATOM 694 C C . GLU A 1 85 ? 6.000 8.249 -10.079 1.00 95.94 85 GLU A C 1
ATOM 696 O O . GLU A 1 85 ? 5.093 8.649 -9.349 1.00 95.94 85 GLU A O 1
ATOM 701 N N . ARG A 1 86 ? 5.844 7.144 -10.823 1.00 96.00 86 ARG A N 1
ATOM 702 C CA . ARG A 1 86 ? 4.597 6.357 -10.810 1.00 96.00 86 ARG A CA 1
ATOM 703 C C . ARG A 1 86 ? 4.298 5.767 -9.437 1.00 96.00 86 ARG A C 1
ATOM 705 O O . ARG A 1 86 ? 3.148 5.801 -8.996 1.00 96.00 86 ARG A O 1
ATOM 712 N N . ARG A 1 87 ? 5.315 5.256 -8.739 1.00 95.56 87 ARG A N 1
ATOM 713 C CA . ARG A 1 87 ? 5.185 4.777 -7.357 1.00 95.56 87 ARG A CA 1
ATOM 714 C C . ARG A 1 87 ? 4.713 5.902 -6.441 1.00 95.56 87 ARG A C 1
ATOM 716 O O . ARG A 1 87 ? 3.815 5.684 -5.631 1.00 95.56 87 ARG A O 1
ATOM 723 N N . ASP A 1 88 ? 5.287 7.091 -6.570 1.00 96.31 88 ASP A N 1
ATOM 724 C CA . ASP A 1 88 ? 4.990 8.217 -5.684 1.00 96.31 88 ASP A CA 1
ATOM 725 C C . ASP A 1 88 ? 3.627 8.852 -5.994 1.00 96.31 88 ASP A C 1
ATOM 727 O O . ASP A 1 88 ? 2.877 9.203 -5.079 1.00 96.31 88 ASP A O 1
ATOM 731 N N . ALA A 1 89 ? 3.228 8.910 -7.265 1.00 97.44 89 ALA A N 1
ATOM 732 C CA . ALA A 1 89 ? 1.859 9.222 -7.673 1.00 97.44 89 ALA A CA 1
ATOM 733 C C . ALA A 1 89 ? 0.851 8.195 -7.123 1.00 97.44 89 ALA A C 1
ATOM 735 O O . ALA A 1 89 ? -0.165 8.575 -6.542 1.00 97.44 89 ALA A O 1
ATOM 736 N N . CYS A 1 90 ? 1.156 6.898 -7.214 1.00 96.62 90 CYS A N 1
ATOM 737 C CA . CYS A 1 90 ? 0.327 5.837 -6.637 1.00 96.62 90 CYS A CA 1
ATOM 738 C C . CYS A 1 90 ? 0.174 6.000 -5.116 1.00 96.62 90 CYS A C 1
ATOM 740 O O . CYS A 1 90 ? -0.945 5.983 -4.604 1.00 96.62 90 CYS A O 1
ATOM 742 N N . LYS A 1 91 ? 1.273 6.252 -4.390 1.00 96.12 91 LYS A N 1
ATOM 743 C CA . LYS A 1 91 ? 1.244 6.477 -2.936 1.00 96.12 91 LYS A CA 1
ATOM 744 C C . LYS A 1 91 ? 0.399 7.693 -2.553 1.00 96.12 91 LYS A C 1
ATOM 746 O O . LYS A 1 91 ? -0.331 7.617 -1.566 1.00 96.12 91 LYS A O 1
ATOM 751 N N . ARG A 1 92 ? 0.460 8.783 -3.328 1.00 95.38 92 ARG A N 1
ATOM 752 C CA . ARG A 1 92 ? -0.389 9.976 -3.131 1.00 95.38 92 ARG A CA 1
ATOM 753 C C . ARG A 1 92 ? -1.880 9.673 -3.311 1.00 95.38 92 ARG A C 1
ATOM 755 O O . ARG A 1 92 ? -2.701 10.269 -2.623 1.00 95.38 92 ARG A O 1
ATOM 762 N N . ASN A 1 93 ? -2.226 8.704 -4.159 1.00 94.81 93 ASN A N 1
ATOM 763 C CA . ASN A 1 93 ? -3.609 8.263 -4.361 1.00 94.81 93 ASN A CA 1
ATOM 764 C C . ASN A 1 93 ? -4.129 7.322 -3.256 1.00 94.81 93 ASN A C 1
ATOM 766 O O . ASN A 1 93 ? -5.338 7.100 -3.165 1.00 94.81 93 ASN A O 1
ATOM 770 N N . CYS A 1 94 ? -3.260 6.798 -2.383 1.00 94.88 94 CYS A N 1
ATOM 771 C CA . CYS A 1 94 ? -3.663 6.013 -1.213 1.00 94.88 94 CYS A CA 1
ATOM 772 C C . CYS A 1 94 ? -4.206 6.917 -0.096 1.00 94.88 94 CYS A C 1
ATOM 774 O O . CYS A 1 94 ? -3.510 7.244 0.876 1.00 94.88 94 CYS A O 1
ATOM 776 N N . LYS A 1 95 ? -5.480 7.298 -0.234 1.00 93.06 95 LYS A N 1
ATOM 777 C CA . LYS A 1 95 ? -6.213 8.143 0.717 1.00 93.06 95 LYS A CA 1
ATOM 778 C C . LYS A 1 95 ? -6.176 7.581 2.149 1.00 93.06 95 LYS A C 1
ATOM 780 O O . LYS A 1 95 ? -6.081 6.359 2.319 1.00 93.06 95 LYS A O 1
ATOM 785 N N . PRO A 1 96 ? -6.261 8.436 3.183 1.00 92.50 96 PRO A N 1
ATOM 786 C CA . PRO A 1 96 ? -6.430 8.000 4.568 1.00 92.50 96 PRO A CA 1
ATOM 787 C C . PRO A 1 96 ? -7.588 7.009 4.722 1.00 92.50 96 PRO A C 1
ATOM 789 O O . PRO A 1 96 ? -8.607 7.136 4.044 1.00 92.50 96 PRO A O 1
ATOM 792 N N . ALA A 1 97 ? -7.441 6.019 5.600 1.00 92.44 97 ALA A N 1
ATOM 793 C CA . ALA A 1 97 ? -8.547 5.126 5.928 1.00 92.44 97 ALA A CA 1
ATOM 794 C C . ALA A 1 97 ? -9.610 5.888 6.732 1.00 92.44 97 ALA A C 1
ATOM 796 O O . ALA A 1 97 ? -9.256 6.612 7.660 1.00 92.44 97 ALA A O 1
ATOM 797 N N . CYS A 1 98 ? -10.893 5.722 6.397 1.00 90.94 98 CYS A N 1
ATOM 798 C CA . CYS A 1 98 ? -11.973 6.371 7.152 1.00 90.94 98 CYS A CA 1
ATOM 799 C C . CYS A 1 98 ? -12.061 5.863 8.600 1.00 90.94 98 CYS A C 1
ATOM 801 O O . CYS A 1 98 ? -12.421 6.617 9.497 1.00 90.94 98 CYS A O 1
ATOM 803 N N . LEU A 1 99 ? -11.685 4.601 8.819 1.00 89.94 99 LEU A N 1
ATOM 804 C CA . LEU A 1 99 ? -11.547 3.976 10.127 1.00 89.94 99 LEU A CA 1
ATOM 805 C C . LEU A 1 99 ? -10.097 3.534 10.324 1.00 89.94 99 LEU A C 1
ATOM 807 O O . LEU A 1 99 ? -9.547 2.812 9.489 1.00 89.94 99 LEU A O 1
ATOM 811 N N . LYS A 1 100 ? -9.500 3.915 11.452 1.00 89.56 100 LYS A N 1
ATOM 812 C CA . LYS A 1 100 ? -8.174 3.465 11.869 1.00 89.56 100 LYS A CA 1
ATOM 813 C C . LYS A 1 100 ? -8.224 2.898 13.283 1.00 89.56 100 LYS A C 1
ATOM 815 O O . LYS A 1 100 ? -8.567 3.591 14.233 1.00 89.56 100 LYS A O 1
ATOM 820 N N . LEU A 1 101 ? -7.830 1.634 13.418 1.00 89.69 101 LEU A N 1
ATOM 821 C CA . LEU A 1 101 ? -7.683 0.960 14.706 1.00 89.69 101 LEU A CA 1
ATOM 822 C C . LEU A 1 101 ? -6.242 1.126 15.198 1.00 89.69 101 LEU A C 1
ATOM 824 O O . LEU A 1 101 ? -5.294 0.804 14.479 1.00 89.69 101 LEU A O 1
ATOM 828 N N . LYS A 1 102 ? -6.064 1.625 16.419 1.00 90.25 102 LYS A N 1
ATOM 829 C CA . LYS A 1 102 ? -4.765 1.781 17.079 1.00 90.25 102 LYS A CA 1
ATOM 830 C C . LYS A 1 102 ? -4.709 0.877 18.304 1.00 90.25 102 LYS A C 1
ATOM 832 O O . LYS A 1 102 ? -5.533 0.989 19.208 1.00 90.25 102 LYS A O 1
ATOM 837 N N . TYR A 1 103 ? -3.710 0.004 18.347 1.00 91.31 103 TYR A N 1
ATOM 838 C CA . TYR A 1 103 ? -3.473 -0.890 19.476 1.00 91.31 103 TYR A CA 1
ATOM 839 C C . TYR A 1 103 ? -2.302 -0.367 20.298 1.00 91.31 103 TYR A C 1
ATOM 841 O O . TYR A 1 103 ? -1.160 -0.359 19.842 1.00 91.31 103 TYR A O 1
ATOM 849 N N . HIS A 1 104 ? -2.585 0.050 21.525 1.00 92.31 104 HIS A N 1
ATOM 850 C CA . HIS A 1 104 ? -1.566 0.408 22.505 1.00 92.31 104 HIS A CA 1
ATOM 851 C C . HIS A 1 104 ? -1.284 -0.814 23.366 1.00 92.31 104 HIS A C 1
ATOM 853 O O . HIS A 1 104 ? -2.224 -1.412 23.885 1.00 92.31 104 HIS A O 1
ATOM 859 N N . PHE A 1 105 ? -0.021 -1.200 23.539 1.00 92.38 105 PHE A N 1
ATOM 860 C CA . PHE A 1 105 ? 0.322 -2.374 24.338 1.00 92.38 105 PHE A CA 1
ATOM 861 C C . PHE A 1 105 ? 1.482 -2.113 25.293 1.00 92.38 105 PHE A C 1
ATOM 863 O O . PHE A 1 105 ? 2.387 -1.335 25.002 1.00 92.38 105 PHE A O 1
ATOM 870 N N . SER A 1 106 ? 1.460 -2.797 26.436 1.00 91.31 106 SER A N 1
ATOM 871 C CA . SER A 1 106 ? 2.576 -2.840 27.377 1.00 91.31 106 SER A CA 1
ATOM 872 C C . SER A 1 106 ? 3.012 -4.282 27.635 1.00 91.31 106 SER A C 1
ATOM 874 O O . SER A 1 106 ? 2.209 -5.208 27.828 1.00 91.31 106 SER A O 1
ATOM 876 N N . THR A 1 107 ? 4.326 -4.479 27.606 1.00 90.31 107 THR A N 1
ATOM 877 C CA . THR A 1 107 ? 4.974 -5.768 27.846 1.00 90.31 107 THR A CA 1
ATOM 878 C C . THR A 1 107 ? 5.606 -5.767 29.226 1.00 90.31 107 THR A C 1
ATOM 880 O O . THR A 1 107 ? 6.368 -4.862 29.556 1.00 90.31 107 THR A O 1
ATOM 883 N N . VAL A 1 108 ? 5.332 -6.803 30.014 1.00 88.56 108 VAL A N 1
ATOM 884 C CA . VAL A 1 108 ? 6.067 -7.061 31.255 1.00 88.56 108 VAL A CA 1
ATOM 885 C C . VAL A 1 108 ? 7.169 -8.050 30.906 1.00 88.56 108 VAL A C 1
ATOM 887 O O . VAL A 1 108 ? 6.876 -9.121 30.371 1.00 88.56 108 VAL A O 1
ATOM 890 N N . LYS A 1 109 ? 8.428 -7.680 31.154 1.00 84.00 109 LYS A N 1
ATOM 891 C CA . LYS A 1 109 ? 9.547 -8.614 31.017 1.00 84.00 109 LYS A CA 1
ATOM 892 C C . LYS A 1 109 ? 9.435 -9.654 32.123 1.00 84.00 109 LYS A C 1
ATOM 894 O O . LYS A 1 109 ? 9.277 -9.303 33.288 1.00 84.00 109 LYS A O 1
ATOM 899 N N . ILE A 1 110 ? 9.487 -10.923 31.743 1.00 83.94 110 ILE A N 1
ATOM 900 C CA . ILE A 1 110 ? 9.601 -12.025 32.691 1.00 83.94 110 ILE A CA 1
ATOM 901 C C . ILE A 1 110 ? 11.054 -12.469 32.626 1.00 83.94 110 ILE A C 1
ATOM 903 O O . ILE A 1 110 ? 11.447 -13.157 31.684 1.00 83.94 110 ILE A O 1
ATOM 907 N N . ASP A 1 111 ? 11.851 -12.047 33.603 1.00 80.25 111 ASP A N 1
ATOM 908 C CA . ASP A 1 111 ? 13.220 -12.527 33.737 1.00 80.25 111 ASP A CA 1
ATOM 909 C C . ASP A 1 111 ? 13.167 -13.988 34.190 1.00 80.25 111 ASP A C 1
ATOM 911 O O . ASP A 1 111 ? 12.820 -14.312 35.329 1.00 80.25 111 ASP A O 1
ATOM 915 N N . ARG A 1 112 ? 13.467 -14.905 33.267 1.00 70.12 112 ARG A N 1
ATOM 916 C CA . ARG A 1 112 ? 13.701 -16.303 33.622 1.00 70.12 112 ARG A CA 1
ATOM 917 C C . ARG A 1 112 ? 15.035 -16.357 34.359 1.00 70.12 112 ARG A C 1
ATOM 919 O O . ARG A 1 112 ? 16.071 -16.104 33.752 1.00 70.12 112 ARG A O 1
ATOM 926 N N . LYS A 1 113 ? 15.023 -16.700 35.652 1.00 60.66 113 LYS A N 1
ATOM 927 C CA . LYS A 1 113 ? 16.245 -17.153 36.331 1.00 60.66 113 LYS A CA 1
ATOM 928 C C . LYS A 1 113 ? 16.766 -18.361 35.561 1.00 60.66 113 LYS A C 1
ATOM 930 O O . LYS A 1 113 ? 16.074 -19.376 35.483 1.00 60.66 113 LYS A O 1
ATOM 935 N N . GLU A 1 114 ? 17.947 -18.215 34.973 1.00 52.69 114 GLU A N 1
ATOM 936 C CA . GLU A 1 114 ? 18.661 -19.270 34.264 1.00 52.69 114 GLU A CA 1
ATOM 937 C C . GLU A 1 114 ? 18.828 -20.469 35.206 1.00 52.69 114 GLU A C 1
ATOM 939 O O . GLU A 1 114 ? 19.662 -20.486 36.106 1.00 52.69 114 GLU A O 1
ATOM 944 N N . SER A 1 115 ? 17.949 -21.453 35.043 1.00 45.59 115 SER A N 1
ATOM 945 C CA . SER A 1 115 ? 18.111 -22.793 35.587 1.00 45.59 115 SER A CA 1
ATOM 946 C C . SER A 1 115 ? 18.437 -23.639 34.371 1.00 45.59 115 SER A C 1
ATOM 948 O O . SER A 1 115 ? 17.595 -23.823 33.496 1.00 45.59 115 SER A O 1
ATOM 950 N N . SER A 1 116 ? 19.696 -24.041 34.272 1.00 45.78 116 SER A N 1
ATOM 951 C CA . SER A 1 116 ? 20.257 -24.914 33.244 1.00 45.78 116 SER A CA 1
ATOM 952 C C . SER A 1 116 ? 19.291 -26.025 32.804 1.00 45.78 116 SER A C 1
ATOM 954 O O . SER A 1 116 ? 18.929 -26.868 33.623 1.00 45.78 116 SER A O 1
ATOM 956 N N . GLY A 1 117 ? 18.925 -26.065 31.515 1.00 40.19 117 GLY A N 1
ATOM 957 C CA . GLY A 1 117 ? 18.223 -27.216 30.934 1.00 40.19 117 GLY A CA 1
ATOM 958 C C . GLY A 1 117 ? 17.471 -26.966 29.620 1.00 40.19 117 GLY A C 1
ATOM 959 O O . GLY A 1 117 ? 16.321 -26.556 29.645 1.00 40.19 117 GLY A O 1
ATOM 960 N N . LEU A 1 118 ? 18.133 -27.310 28.508 1.00 38.69 118 LEU A N 1
ATOM 961 C CA . LEU A 1 118 ? 17.620 -27.770 27.202 1.00 38.69 118 LEU A CA 1
ATOM 962 C C . LEU A 1 118 ? 16.611 -26.935 26.372 1.00 38.69 118 LEU A C 1
ATOM 964 O O . LEU A 1 118 ? 15.470 -26.671 26.732 1.00 38.69 118 LEU A O 1
ATOM 968 N N . TYR A 1 119 ? 17.081 -26.651 25.153 1.00 43.31 119 TYR A N 1
ATOM 969 C CA . TYR A 1 119 ? 16.408 -26.188 23.939 1.00 43.31 119 TYR A CA 1
ATOM 970 C C . TYR A 1 119 ? 15.002 -26.761 23.680 1.00 43.31 119 TYR A C 1
ATOM 972 O O . TYR A 1 119 ? 14.843 -27.975 23.601 1.00 43.31 119 TYR A O 1
ATOM 980 N N . HIS A 1 120 ? 14.048 -25.883 23.336 1.00 36.34 120 HIS A N 1
ATOM 981 C CA . HIS A 1 120 ? 13.167 -26.080 22.174 1.00 36.34 120 HIS A CA 1
ATOM 982 C C .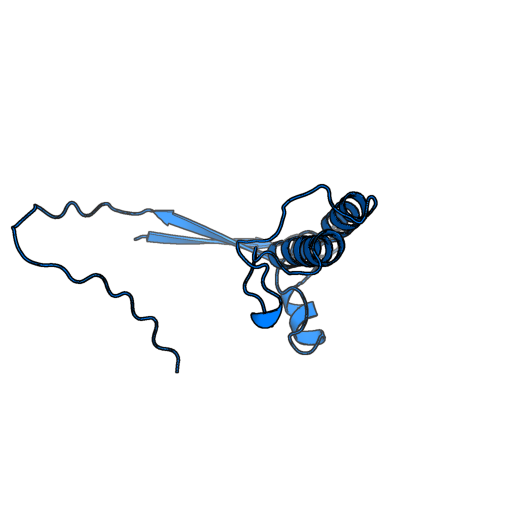 HIS A 1 120 ? 12.512 -24.748 21.758 1.00 36.34 120 HIS A C 1
ATOM 984 O O . HIS A 1 120 ? 11.619 -24.243 22.434 1.00 36.34 120 HIS A O 1
ATOM 990 N N . ASN A 1 121 ? 12.943 -24.173 20.631 1.00 42.38 121 ASN A N 1
ATOM 991 C CA . ASN A 1 121 ? 12.201 -23.114 19.944 1.00 42.38 121 ASN A CA 1
ATOM 992 C C . ASN A 1 121 ? 11.429 -23.753 18.789 1.00 42.38 121 ASN A C 1
ATOM 994 O O . ASN A 1 121 ? 12.017 -24.097 17.768 1.00 42.38 121 ASN A O 1
ATOM 998 N N . SER A 1 122 ? 10.118 -23.899 18.941 1.00 39.25 122 SER A N 1
ATOM 999 C CA . SER A 1 122 ? 9.210 -24.144 17.821 1.00 39.25 122 SER A CA 1
ATOM 1000 C C . SER A 1 122 ? 7.905 -23.396 18.073 1.00 39.25 122 SER A C 1
ATOM 1002 O O . SER A 1 122 ? 7.022 -23.885 18.772 1.00 39.25 122 SER A O 1
ATOM 1004 N N . CYS A 1 123 ? 7.781 -22.198 17.503 1.00 37.59 123 CYS A N 1
ATOM 1005 C CA . CYS A 1 123 ? 6.470 -21.609 17.253 1.00 37.59 123 CYS A CA 1
ATOM 1006 C C . CYS A 1 123 ? 5.921 -22.257 15.978 1.00 37.59 123 CYS A C 1
ATOM 1008 O O . CYS A 1 123 ? 6.249 -21.833 14.872 1.00 37.59 123 CYS A O 1
ATOM 1010 N N . LEU A 1 124 ? 5.124 -23.312 16.138 1.00 37.09 124 LEU A N 1
ATOM 1011 C CA . LEU A 1 124 ? 4.317 -23.889 15.067 1.00 37.09 124 LEU A CA 1
ATOM 1012 C C . LEU A 1 124 ? 3.018 -23.079 14.963 1.00 37.09 124 LEU A C 1
ATOM 1014 O O . LEU A 1 124 ? 2.202 -23.086 15.879 1.00 37.09 124 LEU A O 1
ATOM 1018 N N . CYS A 1 125 ? 2.835 -22.355 13.859 1.00 38.69 125 CYS A N 1
ATOM 1019 C CA . CYS A 1 125 ? 1.504 -21.938 13.421 1.00 38.69 125 CYS A CA 1
ATOM 1020 C C . CYS A 1 125 ? 0.952 -23.054 12.536 1.00 38.69 125 CYS A C 1
ATOM 1022 O O . CYS A 1 125 ? 1.287 -23.132 11.353 1.00 38.69 125 CYS A O 1
ATOM 1024 N N . GLU A 1 126 ? 0.144 -23.935 13.117 1.00 35.47 126 GLU A N 1
ATOM 1025 C CA . GLU A 1 126 ? -0.605 -24.938 12.364 1.00 35.47 126 GLU A CA 1
ATOM 1026 C C . GLU A 1 126 ? -1.751 -24.249 11.610 1.00 35.47 126 GLU A C 1
ATOM 1028 O O . GLU A 1 126 ? -2.551 -23.511 12.189 1.00 35.47 126 GLU A O 1
ATOM 1033 N N . ARG A 1 127 ? -1.786 -24.439 10.286 1.00 45.56 127 ARG A N 1
ATOM 1034 C CA . ARG A 1 127 ? -2.903 -24.029 9.428 1.00 45.56 127 ARG A CA 1
ATOM 1035 C C . ARG A 1 127 ? -3.927 -25.162 9.419 1.00 45.56 127 ARG A C 1
ATOM 1037 O O . ARG A 1 127 ? -3.558 -26.290 9.102 1.00 45.56 127 ARG A O 1
ATOM 1044 N N . HIS A 1 128 ? -5.174 -24.832 9.740 1.00 39.66 128 HIS A N 1
ATOM 1045 C CA . HIS A 1 128 ? -6.347 -25.630 9.382 1.00 39.66 128 HIS A CA 1
ATOM 1046 C C . HIS A 1 128 ? -6.768 -25.348 7.939 1.00 39.66 128 HIS A C 1
ATOM 1048 O O . HIS A 1 128 ? -6.600 -24.184 7.499 1.00 39.66 128 HIS A O 1
#

Radius of gyration: 20.65 Å; chains: 1; bounding box: 42×46×52 Å

Sequence (128 aa):
MYVRLEEEHLQPHPYETNCTDYDALWRKNNKTGPRSQEMCKAMCFLSYSRACYDCEIPEVTLYRPENLCSDQVQWASCKDENATERRDACKRNCKPACLKLKYHFSTVKIDRKESSGLYHNSCLCERH

Secondary structure (DSSP, 8-state):
-EEEEEEEE---TTS----B-HHHHHHHTTT-S-SSHHHHHHHHHHHHHHHHHSSB--SS--S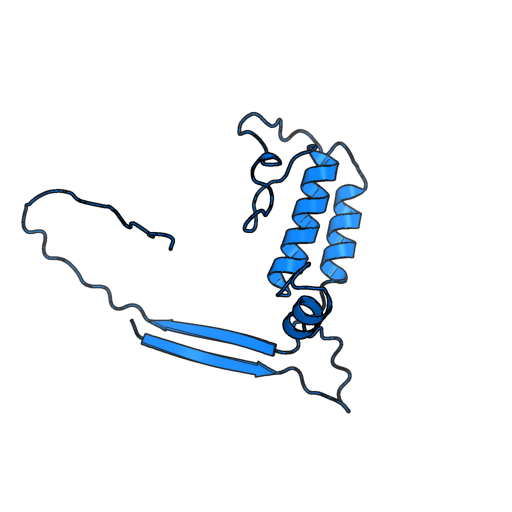-GGGBPPTT----S-S-TTHHHHHHHHHHHSPPBSEEEEEEEE----------------------

Foldseek 3Di:
DDKDKDKDADDDPPDPQPADQLCVVCVVVVNDDDSFLVSQLQVLQQQLCCQFQVAGDDPDDDPDCVRHDDPPGPPPPGPDPCSVVSSVVSNVVSGHHRMDMDMDDDDDDDDDPDDDDDDDDDPDPDDD

pLDDT: mean 81.17, std 17.29, range [35.47, 97.44]